Protein AF-A0A227IYX3-F1 (afdb_monomer_lite)

Radius of gyration: 14.21 Å; chains: 1; bounding box: 35×31×32 Å

Foldseek 3Di:
DCVLQPQVVNQVLCVVVVVDLCSCVVSVHDSLVNLLSCCANPPDQQRKDWQDDPPQDTDDIHGRHPPDDPPPDSDRDDDPDPVDPD

Secondary structure (DSSP, 8-state):
-TTTS-HHHHHHHHHHTTT-TTHHHHHTS-HHHHHHHHHHHSS-TT-EEEEE-STT-EEEEEESS-PPPS-SS----S-S-TT---

pLDDT: mean 74.0, std 18.28, range [41.09, 94.56]

InterPro domains:
  IPR022055 Protein of unknown function DUF3612 [PF12268] (39-86)

Sequence (86 aa):
GALLCPKVPFRQLLDRSGYEIDVHKKAGVSPSVAMRRMTVVSPYPHWHYFDAYGPGKLKAVYRGNGIPLPWGNMRKVNDPCQHWAV

Structure (mmCIF, N/CA/C/O backbone):
data_AF-A0A227IYX3-F1
#
_entry.id   AF-A0A227IYX3-F1
#
loop_
_atom_site.group_PDB
_atom_site.id
_atom_site.type_symbol
_atom_site.label_atom_id
_atom_site.label_alt_id
_atom_site.label_comp_id
_atom_site.label_asym_id
_atom_site.label_entity_id
_atom_site.label_seq_id
_atom_site.pdbx_PDB_ins_code
_atom_site.Cartn_x
_atom_site.Cartn_y
_atom_site.Cartn_z
_atom_site.occupancy
_atom_site.B_iso_or_equiv
_atom_site.auth_seq_id
_atom_site.auth_comp_id
_atom_site.auth_asym_id
_atom_site.auth_atom_id
_atom_site.pdbx_PDB_model_num
ATOM 1 N N . GLY A 1 1 ? -1.004 10.144 -1.473 1.00 62.66 1 GLY A N 1
ATOM 2 C CA . GLY A 1 1 ? -1.765 9.141 -0.700 1.00 62.66 1 GLY A CA 1
ATOM 3 C C . GLY A 1 1 ? -2.036 9.532 0.747 1.00 62.66 1 GLY A C 1
ATOM 4 O O . GLY A 1 1 ? -3.075 9.148 1.251 1.00 62.66 1 GLY A O 1
ATOM 5 N N . ALA A 1 2 ? -1.154 10.272 1.435 1.00 68.94 2 ALA A N 1
ATOM 6 C CA . ALA A 1 2 ? -1.332 10.556 2.867 1.00 68.94 2 ALA A CA 1
ATOM 7 C C . ALA A 1 2 ? -2.589 11.378 3.214 1.00 68.94 2 ALA A C 1
ATOM 9 O O . ALA A 1 2 ? -3.164 11.144 4.271 1.00 68.94 2 ALA A O 1
ATOM 10 N N . LEU A 1 3 ? -3.021 12.269 2.313 1.00 81.62 3 LEU A N 1
ATOM 11 C CA . LEU A 1 3 ? -4.267 13.032 2.447 1.00 81.62 3 LEU A CA 1
ATOM 12 C C . LEU A 1 3 ? -5.513 12.145 2.278 1.00 81.62 3 LEU A C 1
ATOM 14 O O . LEU A 1 3 ? -6.433 12.219 3.078 1.00 81.62 3 LEU A O 1
ATOM 18 N N . LEU A 1 4 ? -5.512 11.276 1.260 1.00 85.44 4 LEU A N 1
ATOM 19 C CA . LEU A 1 4 ? -6.643 10.393 0.934 1.00 85.44 4 LEU A CA 1
ATOM 20 C C . LEU A 1 4 ? -6.769 9.205 1.897 1.00 85.44 4 LEU A C 1
ATOM 22 O O . LEU A 1 4 ? -7.849 8.669 2.103 1.00 85.44 4 LEU A O 1
ATOM 26 N N . CYS A 1 5 ? -5.653 8.773 2.478 1.00 87.75 5 CYS A N 1
ATOM 27 C CA . CYS A 1 5 ? -5.592 7.635 3.383 1.00 87.75 5 CYS A CA 1
ATOM 28 C C . CYS A 1 5 ? -4.752 8.017 4.618 1.00 87.75 5 CYS A C 1
ATOM 30 O O . CYS A 1 5 ? -3.545 7.723 4.672 1.00 87.75 5 CYS A O 1
ATOM 32 N N . PRO A 1 6 ? -5.340 8.709 5.612 1.00 91.19 6 PRO A N 1
ATOM 33 C CA . PRO A 1 6 ? -4.614 9.145 6.801 1.00 91.19 6 PRO A CA 1
ATOM 34 C C . PRO A 1 6 ? -4.131 7.940 7.620 1.00 91.19 6 PRO A C 1
ATOM 36 O O . PRO A 1 6 ? -4.798 6.912 7.676 1.00 91.19 6 PRO A O 1
ATOM 39 N N . LYS A 1 7 ? -2.948 8.043 8.242 1.00 89.00 7 LYS A N 1
ATOM 40 C CA . LYS A 1 7 ? -2.210 6.881 8.785 1.00 89.00 7 LYS A CA 1
ATOM 41 C C . LYS A 1 7 ? -3.032 6.051 9.779 1.00 89.00 7 LYS A C 1
ATOM 43 O O . LYS A 1 7 ? -3.172 4.851 9.594 1.00 89.00 7 LYS A O 1
ATOM 48 N N . VAL A 1 8 ? -3.574 6.688 10.815 1.00 92.44 8 VAL A N 1
ATOM 49 C C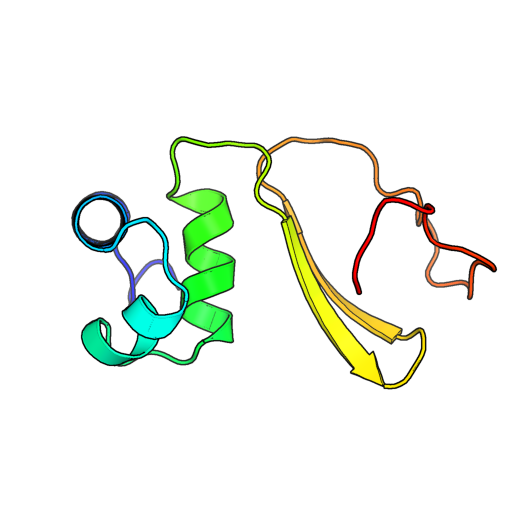A . VAL A 1 8 ? -4.325 6.002 11.880 1.00 92.44 8 VAL A CA 1
ATOM 50 C C . VAL A 1 8 ? -5.649 5.399 11.380 1.00 92.44 8 VAL A C 1
ATOM 52 O O . VAL A 1 8 ? -5.818 4.190 11.530 1.00 92.44 8 VAL A O 1
ATOM 55 N N . PRO A 1 9 ? -6.567 6.156 10.742 1.00 92.81 9 PRO A N 1
ATOM 56 C CA . PRO A 1 9 ? -7.851 5.595 10.312 1.00 92.81 9 PRO A CA 1
ATOM 57 C C . PRO A 1 9 ? -7.698 4.564 9.190 1.00 92.81 9 PRO A C 1
ATOM 59 O O . PRO A 1 9 ? -8.412 3.565 9.173 1.00 92.81 9 PRO A O 1
ATOM 62 N N . PHE A 1 10 ? -6.736 4.749 8.279 1.00 93.88 10 PHE A N 1
ATOM 63 C CA . PHE A 1 10 ? -6.486 3.764 7.229 1.00 93.88 10 PHE A CA 1
ATOM 64 C C . PHE A 1 10 ? -5.929 2.458 7.803 1.00 93.88 10 PHE A C 1
ATOM 66 O O . PHE A 1 10 ? -6.349 1.389 7.375 1.00 93.88 10 PHE A O 1
ATOM 73 N N . ARG A 1 11 ? -5.058 2.519 8.822 1.00 93.56 11 ARG A N 1
ATOM 74 C CA . ARG A 1 11 ? -4.595 1.320 9.537 1.00 93.56 11 ARG A CA 1
ATOM 75 C C . ARG A 1 11 ? -5.757 0.557 10.169 1.00 93.56 11 ARG A C 1
ATOM 77 O O . ARG A 1 11 ? -5.883 -0.636 9.946 1.00 93.56 11 ARG A O 1
ATOM 84 N N . GLN A 1 12 ? -6.639 1.255 10.883 1.00 94.44 12 GLN A N 1
ATOM 85 C CA . GLN A 1 12 ? -7.813 0.633 11.504 1.00 94.44 12 GLN A CA 1
ATOM 86 C C . GLN A 1 12 ? -8.740 -0.020 10.470 1.00 94.44 12 GLN A C 1
ATOM 88 O O . GLN A 1 12 ? -9.292 -1.091 10.715 1.00 94.44 12 GLN A O 1
ATOM 93 N N . LEU A 1 13 ? -8.913 0.612 9.306 1.00 93.88 13 LEU A N 1
ATOM 94 C CA . LEU A 1 13 ? -9.699 0.054 8.208 1.00 93.88 13 LEU A CA 1
ATOM 95 C C . LEU A 1 13 ? -9.066 -1.229 7.639 1.00 93.88 13 LEU A C 1
ATOM 97 O O . LEU A 1 13 ? -9.792 -2.185 7.356 1.00 93.88 13 LEU A O 1
ATOM 101 N N . LEU A 1 14 ? -7.737 -1.250 7.491 1.00 93.19 14 LEU A N 1
ATOM 102 C CA . LEU A 1 14 ? -6.979 -2.426 7.057 1.00 93.19 14 LEU A CA 1
ATOM 103 C C . LEU A 1 14 ? -7.081 -3.569 8.067 1.00 93.19 14 LEU A C 1
ATOM 105 O O . LEU A 1 14 ? -7.405 -4.684 7.668 1.00 93.19 14 LEU A O 1
ATOM 109 N N . ASP A 1 15 ? -6.893 -3.276 9.357 1.00 93.31 15 ASP A N 1
ATOM 110 C CA . ASP A 1 15 ? -6.988 -4.260 10.443 1.00 93.31 15 ASP A CA 1
ATOM 111 C C . ASP A 1 15 ? -8.372 -4.935 10.461 1.00 93.31 15 ASP A C 1
ATOM 113 O O . ASP A 1 15 ? -8.475 -6.152 10.578 1.00 93.31 15 ASP A O 1
ATOM 117 N N . ARG A 1 16 ? -9.450 -4.164 10.256 1.00 93.56 16 ARG A N 1
ATOM 118 C CA . ARG A 1 16 ? -10.828 -4.692 10.177 1.00 93.56 16 ARG A CA 1
ATOM 119 C C . ARG A 1 16 ? -11.128 -5.475 8.901 1.00 93.56 16 ARG A C 1
ATOM 121 O O . ARG A 1 16 ? -12.082 -6.243 8.877 1.00 93.56 16 ARG A O 1
ATOM 128 N N . SER A 1 17 ? -10.383 -5.221 7.830 1.00 92.44 17 SER A N 1
ATOM 129 C CA . SER A 1 17 ? -10.612 -5.832 6.515 1.00 92.44 17 SER A CA 1
ATOM 130 C C . SER A 1 17 ? -9.601 -6.935 6.198 1.00 92.44 17 SER A C 1
ATOM 132 O O . SER A 1 17 ? -9.559 -7.383 5.060 1.00 92.44 17 SER A O 1
ATOM 134 N N . GLY A 1 18 ? -8.764 -7.342 7.160 1.00 91.12 18 GLY A N 1
ATOM 135 C CA . GLY A 1 18 ? -7.768 -8.397 6.960 1.00 91.12 18 GLY A CA 1
ATOM 136 C C . GLY A 1 18 ? -6.669 -8.046 5.952 1.00 91.12 18 GLY A C 1
ATOM 137 O O . GLY A 1 18 ? -6.086 -8.948 5.370 1.00 91.12 18 GLY A O 1
ATOM 138 N N . TYR A 1 19 ? -6.383 -6.756 5.732 1.00 90.50 19 TYR A N 1
ATOM 139 C CA . TYR A 1 19 ? -5.422 -6.280 4.719 1.00 90.50 19 TYR A CA 1
ATOM 140 C C . TYR A 1 19 ? -5.777 -6.645 3.261 1.00 90.50 19 TYR A C 1
ATOM 142 O O . TYR A 1 19 ? -4.931 -6.547 2.376 1.00 90.50 19 TYR A O 1
ATOM 150 N N . GLU A 1 20 ? -7.041 -6.974 2.986 1.00 91.69 20 GLU A N 1
ATOM 151 C CA . GLU A 1 20 ? -7.528 -7.263 1.634 1.00 91.69 20 GLU A CA 1
ATOM 152 C C . GLU A 1 20 ? -7.444 -6.050 0.694 1.00 91.69 20 GLU A C 1
ATOM 154 O O . GLU A 1 20 ? -7.739 -4.911 1.076 1.00 91.69 20 GLU A O 1
ATOM 159 N N . ILE A 1 21 ? -7.118 -6.289 -0.581 1.00 89.94 21 ILE A N 1
ATOM 160 C CA . ILE A 1 21 ? -6.997 -5.225 -1.598 1.00 89.94 21 ILE A CA 1
ATOM 161 C C . ILE A 1 21 ? -8.351 -4.545 -1.845 1.00 89.94 21 ILE A C 1
ATOM 163 O O . ILE A 1 21 ? -8.402 -3.347 -2.138 1.00 89.94 21 ILE A O 1
ATOM 167 N N . ASP A 1 22 ? -9.464 -5.259 -1.659 1.00 93.25 22 ASP A N 1
ATOM 168 C CA . ASP A 1 22 ? -10.829 -4.741 -1.818 1.00 93.25 22 ASP A CA 1
ATOM 169 C C . ASP A 1 22 ? -1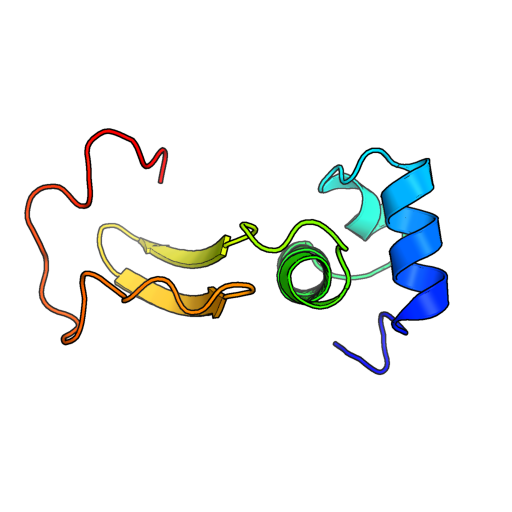1.174 -3.566 -0.889 1.00 93.25 22 ASP A C 1
ATOM 171 O O . ASP A 1 22 ? -12.121 -2.817 -1.149 1.00 93.25 22 ASP A O 1
ATOM 175 N N . VAL A 1 23 ? -10.355 -3.314 0.138 1.00 93.12 23 VAL A N 1
ATOM 176 C CA . VAL A 1 23 ? -10.442 -2.122 0.989 1.00 93.12 23 VAL A CA 1
ATOM 177 C C . VAL A 1 23 ? -10.414 -0.809 0.194 1.00 93.12 23 VAL A C 1
ATOM 179 O O . VAL A 1 23 ? -10.983 0.188 0.642 1.00 93.12 23 VAL A O 1
ATOM 182 N N . HIS A 1 24 ? -9.817 -0.797 -1.006 1.00 93.50 24 HIS A N 1
ATOM 183 C CA . HIS A 1 24 ? -9.792 0.378 -1.883 1.00 93.50 24 HIS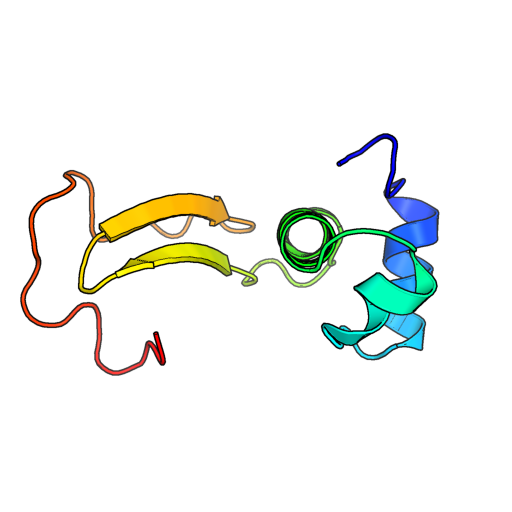 A CA 1
ATOM 184 C C . HIS A 1 24 ? -11.203 0.862 -2.258 1.00 93.50 24 HIS A C 1
ATOM 186 O O . HIS A 1 24 ? -11.423 2.070 -2.334 1.00 93.50 24 HIS A O 1
ATOM 192 N N . LYS A 1 25 ? -12.173 -0.058 -2.399 1.00 94.56 25 LYS A N 1
ATOM 193 C CA . LYS A 1 25 ? -13.580 0.267 -2.685 1.00 94.56 25 LYS A CA 1
ATOM 194 C C . LYS A 1 25 ? -14.218 0.997 -1.507 1.00 94.56 25 LYS A C 1
ATOM 196 O O . LYS A 1 25 ? -14.874 2.013 -1.696 1.00 94.56 25 LYS A O 1
ATOM 201 N N . LYS A 1 26 ? -13.962 0.521 -0.281 1.00 92.06 26 LYS A N 1
ATOM 202 C CA . LYS A 1 26 ? -14.443 1.155 0.962 1.00 92.06 26 LYS A CA 1
ATOM 203 C C . LYS A 1 26 ? -13.802 2.524 1.193 1.00 92.06 26 LYS A C 1
ATOM 205 O O . LYS A 1 26 ? -14.451 3.424 1.709 1.00 92.06 26 LYS A O 1
ATOM 210 N N . ALA A 1 27 ? -12.534 2.674 0.817 1.00 90.44 27 ALA A N 1
ATOM 211 C CA . ALA A 1 27 ? -11.795 3.927 0.929 1.00 90.44 27 ALA A CA 1
ATOM 212 C C . ALA A 1 27 ? -12.064 4.910 -0.229 1.00 90.44 27 ALA A C 1
ATOM 214 O O . ALA A 1 27 ? -11.607 6.047 -0.157 1.00 90.44 27 ALA A O 1
ATOM 215 N N . GLY A 1 28 ? -12.769 4.496 -1.290 1.00 93.38 28 GLY A N 1
ATOM 216 C CA . GLY A 1 28 ? -13.053 5.343 -2.453 1.00 93.38 28 GLY A CA 1
ATOM 217 C C . GLY A 1 28 ? -11.803 5.760 -3.239 1.00 93.38 28 GLY A C 1
ATOM 218 O O . GLY A 1 28 ? -11.777 6.837 -3.829 1.00 93.38 28 GLY A O 1
ATOM 219 N N . VAL A 1 29 ? -10.746 4.941 -3.227 1.00 92.81 29 VAL A N 1
ATOM 220 C CA . VAL A 1 29 ? -9.471 5.227 -3.909 1.00 92.81 29 VAL A CA 1
ATOM 221 C C . VAL A 1 29 ? -9.128 4.136 -4.915 1.00 92.81 29 VAL A C 1
ATOM 223 O O . VAL A 1 29 ? -9.653 3.026 -4.856 1.00 92.81 29 VAL A O 1
ATOM 226 N N . SER A 1 30 ? -8.204 4.419 -5.835 1.00 91.94 30 SER A N 1
ATOM 227 C CA . SER A 1 30 ? -7.727 3.389 -6.758 1.00 91.94 30 SER A CA 1
ATOM 228 C C . SER A 1 30 ? -6.959 2.278 -6.019 1.00 91.94 30 SER A C 1
ATOM 230 O O . SER A 1 30 ? -6.301 2.555 -5.004 1.00 91.94 30 SER A O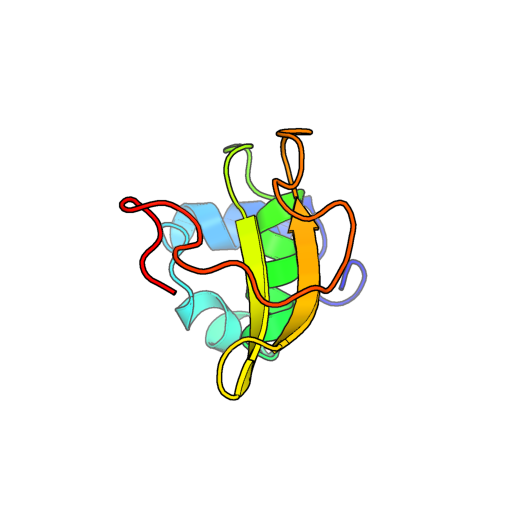 1
ATOM 232 N N . PRO A 1 31 ? -6.966 1.036 -6.543 1.00 90.31 31 PRO A N 1
ATOM 233 C CA . PRO A 1 31 ? -6.219 -0.078 -5.957 1.00 90.31 31 PRO A CA 1
ATOM 234 C C . PRO A 1 31 ? -4.740 0.263 -5.738 1.00 90.31 31 PRO A C 1
ATOM 236 O O . PRO A 1 31 ? -4.190 0.012 -4.669 1.00 90.31 31 PRO A O 1
ATOM 239 N N . SER A 1 32 ? -4.106 0.925 -6.712 1.00 87.38 32 SER A N 1
ATOM 240 C CA . SER A 1 32 ? -2.706 1.354 -6.630 1.00 87.38 32 SER A CA 1
ATOM 241 C C . SER A 1 32 ? -2.445 2.304 -5.460 1.00 87.38 32 SER A C 1
ATOM 243 O O . SER A 1 32 ? -1.418 2.193 -4.793 1.00 87.38 32 SER A O 1
ATOM 245 N N . VAL A 1 33 ? -3.356 3.243 -5.179 1.00 89.38 33 VAL A N 1
ATOM 246 C CA . VAL A 1 33 ? -3.207 4.179 -4.052 1.00 89.38 33 VAL A CA 1
ATOM 247 C C . VAL A 1 33 ? -3.360 3.448 -2.720 1.00 89.38 33 VAL A C 1
ATOM 249 O O . VAL A 1 33 ? -2.549 3.677 -1.819 1.00 89.38 33 VAL A O 1
ATOM 252 N N . ALA A 1 34 ? -4.346 2.554 -2.610 1.00 91.81 34 ALA A N 1
ATOM 253 C CA . ALA A 1 34 ? -4.558 1.747 -1.412 1.00 91.81 34 ALA A CA 1
ATOM 254 C C . ALA A 1 34 ? -3.350 0.845 -1.117 1.00 91.81 34 ALA A C 1
ATOM 256 O O . ALA A 1 34 ? -2.814 0.888 -0.011 1.00 91.81 34 ALA A O 1
ATOM 257 N N . MET A 1 35 ? -2.860 0.106 -2.117 1.00 89.62 35 MET A N 1
ATOM 258 C CA . MET A 1 35 ? -1.718 -0.803 -1.969 1.00 89.62 35 MET A CA 1
ATOM 259 C C . MET A 1 35 ? -0.420 -0.058 -1.628 1.00 89.62 35 MET A C 1
ATOM 261 O O . MET A 1 35 ? 0.278 -0.427 -0.685 1.00 89.62 35 MET A O 1
ATOM 265 N N . ARG A 1 36 ? -0.119 1.059 -2.311 1.00 87.69 36 ARG A N 1
ATOM 266 C CA . ARG A 1 36 ? 1.040 1.908 -1.969 1.00 87.69 36 ARG A CA 1
ATOM 267 C C . ARG A 1 36 ? 0.953 2.472 -0.558 1.00 87.69 36 ARG A C 1
ATOM 269 O O . ARG A 1 36 ? 1.977 2.733 0.063 1.00 87.69 36 ARG A O 1
ATOM 276 N N . ARG A 1 37 ? -0.255 2.739 -0.057 1.00 89.00 37 ARG A N 1
ATOM 277 C CA . ARG A 1 37 ? -0.424 3.229 1.309 1.00 89.00 37 ARG A CA 1
ATOM 278 C C . ARG A 1 37 ? -0.283 2.109 2.331 1.00 89.00 37 ARG A C 1
ATOM 280 O O . ARG A 1 37 ? 0.295 2.346 3.390 1.00 89.00 37 ARG A O 1
ATOM 287 N N . MET A 1 38 ? -0.773 0.918 2.004 1.00 89.25 38 MET A N 1
ATOM 288 C CA . MET A 1 38 ? -0.690 -0.274 2.841 1.00 89.25 38 MET A CA 1
ATOM 289 C C . MET A 1 38 ? 0.762 -0.595 3.218 1.00 89.25 38 MET A C 1
ATOM 291 O O . MET A 1 38 ? 1.024 -0.815 4.396 1.00 89.25 38 MET A O 1
ATOM 295 N N . THR A 1 39 ? 1.718 -0.481 2.284 1.00 86.81 39 THR A N 1
ATOM 296 C CA . THR A 1 39 ? 3.152 -0.726 2.559 1.00 86.81 39 THR A CA 1
ATOM 297 C C . THR A 1 39 ? 3.759 0.196 3.624 1.00 86.81 39 THR A C 1
ATOM 299 O O . THR A 1 39 ? 4.741 -0.172 4.256 1.00 86.81 39 THR A O 1
ATOM 302 N N . VAL A 1 40 ? 3.186 1.386 3.836 1.00 84.56 40 VAL A N 1
ATOM 303 C CA . VAL A 1 40 ? 3.705 2.407 4.769 1.00 84.56 40 VAL A CA 1
ATOM 304 C C . VAL A 1 40 ? 2.904 2.470 6.074 1.00 84.56 40 VAL A C 1
ATOM 306 O O . VAL A 1 40 ? 3.392 2.948 7.097 1.00 84.56 40 VAL A O 1
ATOM 309 N N . VAL A 1 41 ? 1.634 2.069 6.032 1.00 88.44 41 VAL A N 1
ATOM 310 C CA . VAL A 1 41 ? 0.697 2.190 7.161 1.00 88.44 41 VAL A CA 1
ATOM 311 C C . VAL A 1 41 ? 0.551 0.881 7.934 1.00 88.44 41 VAL A C 1
ATOM 313 O O . VAL A 1 41 ? 0.261 0.917 9.132 1.00 88.44 41 VAL A O 1
ATOM 316 N N . SER A 1 42 ? 0.771 -0.250 7.267 1.00 86.19 42 SER A N 1
ATOM 317 C CA . SER A 1 42 ? 0.781 -1.565 7.895 1.00 86.19 42 SER A CA 1
ATOM 318 C C . SER A 1 42 ? 1.874 -1.662 8.971 1.00 86.19 42 SER A C 1
ATOM 320 O O . SER A 1 42 ? 2.981 -1.164 8.761 1.00 86.19 42 SER A O 1
ATOM 322 N N . PRO A 1 43 ? 1.603 -2.331 10.105 1.00 83.56 43 PRO A N 1
ATOM 323 C CA . PRO A 1 43 ? 2.629 -2.701 11.073 1.00 83.56 43 PRO A CA 1
ATOM 324 C C . PRO A 1 43 ? 3.549 -3.806 10.545 1.00 83.56 43 PRO A C 1
ATOM 326 O O . PRO A 1 43 ? 4.661 -3.948 11.042 1.00 83.56 43 PRO A O 1
ATOM 329 N N . TYR A 1 44 ? 3.099 -4.588 9.556 1.00 83.44 44 TYR A N 1
ATOM 330 C CA . TYR A 1 44 ? 3.909 -5.619 8.922 1.00 83.44 44 TYR A CA 1
ATOM 331 C C . TYR A 1 44 ? 4.873 -4.974 7.925 1.00 83.44 44 TYR A C 1
ATOM 333 O O . TYR A 1 44 ? 4.415 -4.369 6.952 1.00 83.44 44 TYR A O 1
ATOM 341 N N . PRO A 1 45 ? 6.190 -5.082 8.131 1.00 72.00 45 PRO A N 1
ATOM 342 C CA . PRO A 1 45 ? 7.113 -4.233 7.399 1.00 72.00 45 PRO A CA 1
ATOM 343 C C . PRO A 1 45 ? 7.581 -4.877 6.079 1.00 72.00 45 PRO A C 1
ATOM 345 O O . PRO A 1 45 ? 8.158 -4.204 5.228 1.00 72.00 45 PRO A O 1
ATOM 348 N N . HIS A 1 46 ? 7.268 -6.159 5.844 1.00 77.12 46 HIS A N 1
ATOM 349 C CA . HIS A 1 46 ? 7.669 -6.904 4.641 1.00 77.12 46 HIS A CA 1
ATOM 350 C C . HIS A 1 46 ? 6.714 -6.737 3.450 1.00 77.12 46 HIS A C 1
ATOM 352 O O . HIS A 1 46 ? 6.829 -7.468 2.467 1.00 77.12 46 HIS A O 1
ATOM 358 N N . TRP A 1 47 ? 5.788 -5.778 3.496 1.00 80.50 47 TRP A N 1
ATOM 359 C CA . TRP A 1 47 ? 4.977 -5.454 2.328 1.00 80.50 47 TRP A CA 1
ATOM 360 C C . TRP A 1 47 ? 5.815 -4.774 1.247 1.00 80.50 47 TRP A C 1
ATOM 362 O O . TRP A 1 47 ? 6.529 -3.795 1.490 1.00 80.50 47 TRP A O 1
ATOM 372 N N . HIS A 1 48 ? 5.666 -5.276 0.027 1.00 79.19 48 HIS A N 1
ATOM 373 C CA . HIS A 1 48 ? 6.291 -4.731 -1.167 1.00 79.19 48 HIS A CA 1
ATOM 374 C C . HIS A 1 48 ? 5.204 -4.441 -2.193 1.00 79.19 48 HIS A C 1
ATOM 376 O O . HIS A 1 48 ? 4.334 -5.274 -2.431 1.00 79.19 48 HIS A O 1
ATOM 382 N N . TYR A 1 49 ? 5.249 -3.252 -2.791 1.00 80.38 49 TYR A N 1
ATOM 383 C CA . TYR A 1 49 ? 4.372 -2.896 -3.900 1.00 80.38 49 TYR A CA 1
ATOM 384 C C . TYR A 1 49 ? 5.205 -2.680 -5.156 1.00 80.38 49 TYR A C 1
ATOM 386 O O . TYR A 1 49 ? 6.152 -1.882 -5.152 1.00 80.38 49 TYR A O 1
ATOM 394 N N . PHE A 1 50 ? 4.799 -3.357 -6.226 1.00 76.75 50 PHE A N 1
ATOM 395 C CA . PHE A 1 50 ? 5.390 -3.262 -7.550 1.00 76.75 50 PHE A CA 1
ATOM 396 C C . PHE A 1 50 ? 4.328 -2.782 -8.535 1.00 76.75 50 PHE A C 1
ATOM 398 O O . PHE A 1 50 ? 3.235 -3.333 -8.612 1.00 76.75 50 PHE A O 1
ATOM 405 N N . ASP A 1 51 ? 4.657 -1.738 -9.284 1.00 79.31 51 ASP A N 1
ATOM 406 C CA . ASP A 1 51 ? 3.847 -1.249 -10.394 1.00 79.31 51 ASP A CA 1
ATOM 407 C C . ASP A 1 51 ? 4.503 -1.730 -11.689 1.00 79.31 51 ASP A C 1
ATOM 409 O O . ASP A 1 51 ? 5.525 -1.172 -12.093 1.00 79.31 51 ASP A O 1
ATOM 413 N N . ALA A 1 52 ? 3.994 -2.806 -12.287 1.00 77.50 52 ALA A N 1
ATOM 414 C CA . ALA A 1 52 ? 4.534 -3.390 -13.513 1.00 77.50 52 ALA A CA 1
ATOM 415 C C . ALA A 1 52 ? 3.715 -2.961 -14.737 1.00 77.50 52 ALA A C 1
ATOM 417 O O . ALA A 1 52 ? 2.488 -2.924 -14.687 1.00 77.50 52 ALA A O 1
ATOM 418 N N . TYR A 1 53 ? 4.386 -2.660 -15.852 1.00 63.47 53 TYR A N 1
ATOM 419 C CA . TYR A 1 53 ? 3.732 -2.352 -17.124 1.00 63.47 53 TYR A CA 1
ATOM 420 C C . TYR A 1 53 ? 4.312 -3.201 -18.2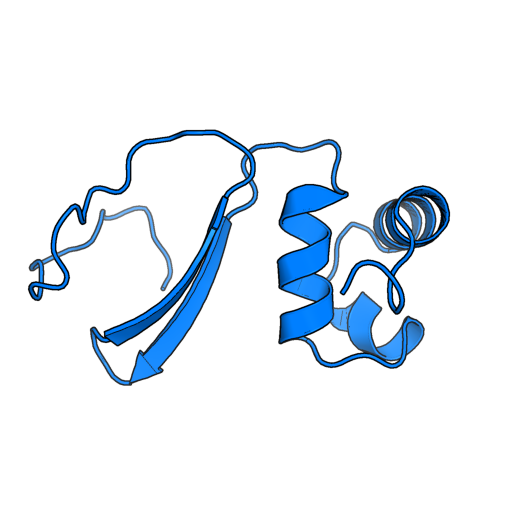54 1.00 63.47 53 TYR A C 1
ATOM 422 O O . TYR A 1 53 ? 5.376 -2.903 -18.796 1.00 63.47 53 TYR A O 1
ATOM 430 N N . GLY A 1 54 ? 3.585 -4.248 -18.636 1.00 64.81 54 GLY A N 1
ATOM 431 C CA . GLY A 1 54 ? 4.049 -5.212 -19.628 1.00 64.81 54 GLY A CA 1
ATOM 432 C C . GLY A 1 54 ? 5.263 -6.033 -19.158 1.00 64.81 54 GLY A C 1
ATOM 433 O O . GLY A 1 54 ? 5.806 -5.810 -18.072 1.00 64.81 54 GLY A O 1
ATOM 434 N N . PRO A 1 55 ? 5.710 -7.005 -19.967 1.00 66.62 55 PRO A N 1
ATOM 435 C CA . PRO A 1 55 ? 6.737 -7.953 -19.551 1.00 66.62 55 PRO A CA 1
ATOM 436 C C . PRO A 1 55 ? 8.074 -7.259 -19.240 1.00 66.62 55 PRO A C 1
ATOM 438 O O . PRO A 1 55 ? 8.697 -6.653 -20.117 1.00 66.62 55 PRO A O 1
ATOM 441 N N . GLY A 1 56 ? 8.534 -7.370 -17.991 1.00 63.09 56 GLY A N 1
ATOM 442 C CA . GLY A 1 56 ? 9.871 -6.946 -17.561 1.00 63.09 56 GLY A CA 1
ATOM 443 C C . GLY A 1 56 ? 10.088 -5.438 -17.379 1.00 63.09 56 GLY A C 1
ATOM 444 O O . GLY A 1 56 ? 11.242 -5.013 -17.329 1.00 63.09 56 GLY A O 1
ATOM 445 N N . LYS A 1 57 ? 9.032 -4.616 -17.288 1.00 61.19 57 LYS A N 1
ATOM 446 C CA . LYS A 1 57 ? 9.160 -3.178 -16.981 1.00 61.19 57 LYS A CA 1
ATOM 447 C C . LYS A 1 57 ? 8.392 -2.822 -15.708 1.00 61.19 57 LYS A C 1
ATOM 449 O O . LYS A 1 57 ? 7.189 -3.046 -15.626 1.00 61.19 57 LYS A O 1
ATOM 454 N N . LEU A 1 58 ? 9.080 -2.215 -14.740 1.00 62.66 58 LEU A N 1
ATOM 455 C CA . LEU A 1 58 ? 8.489 -1.679 -13.510 1.00 62.66 58 LEU A CA 1
ATOM 456 C C . LEU A 1 58 ? 8.488 -0.147 -13.559 1.00 62.66 58 LEU A C 1
ATOM 458 O O . LEU A 1 58 ? 9.512 0.469 -13.843 1.00 62.66 58 LEU A O 1
ATOM 462 N N . LYS A 1 59 ? 7.342 0.471 -13.277 1.00 65.50 59 LYS A N 1
ATOM 463 C CA . LYS A 1 59 ? 7.140 1.924 -13.245 1.00 65.50 59 LYS A CA 1
ATOM 464 C C . LYS A 1 59 ? 7.436 2.526 -11.872 1.00 65.50 59 LYS A C 1
ATOM 466 O O . LYS A 1 59 ? 7.920 3.651 -11.791 1.00 65.50 59 LYS A O 1
ATOM 471 N N . ALA A 1 60 ? 7.114 1.816 -10.792 1.00 62.78 60 ALA A N 1
ATOM 472 C CA . ALA A 1 60 ? 7.330 2.293 -9.429 1.00 62.78 60 ALA A CA 1
ATOM 473 C C . ALA A 1 60 ? 7.466 1.132 -8.437 1.00 62.78 60 ALA A C 1
ATOM 475 O O . ALA A 1 60 ? 6.772 0.123 -8.554 1.00 62.78 60 ALA A O 1
ATOM 476 N N . VAL A 1 61 ? 8.325 1.310 -7.431 1.00 63.34 61 VAL A N 1
ATOM 477 C CA . VAL A 1 61 ? 8.556 0.339 -6.352 1.00 63.34 61 VAL A CA 1
ATOM 478 C C . VAL A 1 61 ? 8.465 1.063 -5.011 1.00 63.34 61 VAL A C 1
ATOM 480 O O . VAL A 1 61 ? 9.108 2.094 -4.825 1.00 63.34 61 VAL A O 1
ATOM 483 N N . TYR A 1 62 ? 7.680 0.528 -4.073 1.00 63.50 62 TYR A N 1
ATOM 484 C CA . TYR A 1 62 ? 7.552 1.059 -2.709 1.00 63.50 62 TYR A CA 1
ATOM 485 C C . TYR A 1 62 ? 7.854 -0.041 -1.689 1.00 63.50 62 TYR A C 1
ATOM 487 O O . TYR A 1 62 ? 7.347 -1.158 -1.811 1.00 63.50 62 TYR A O 1
ATOM 495 N N . ARG A 1 63 ? 8.685 0.275 -0.688 1.00 66.31 63 ARG A N 1
ATOM 496 C CA . ARG A 1 63 ? 9.234 -0.691 0.277 1.00 66.31 63 ARG A CA 1
ATOM 497 C C . ARG A 1 63 ? 8.987 -0.262 1.712 1.00 66.31 63 ARG A C 1
ATOM 499 O O . ARG A 1 63 ? 9.223 0.899 2.034 1.00 66.31 63 ARG A O 1
ATOM 506 N N . GLY A 1 64 ? 8.607 -1.217 2.557 1.00 54.66 64 GLY A N 1
ATOM 507 C CA . GLY A 1 64 ? 8.544 -1.029 4.007 1.00 54.66 64 GLY A CA 1
ATOM 508 C C . GLY A 1 64 ? 9.856 -1.314 4.753 1.00 54.66 64 GLY A C 1
ATOM 509 O O . GLY A 1 64 ? 10.006 -0.832 5.868 1.00 54.66 64 GLY A O 1
ATOM 510 N N . ASN A 1 65 ? 10.813 -2.055 4.160 1.00 56.47 65 ASN A N 1
ATOM 511 C CA . ASN A 1 65 ? 11.796 -2.804 4.965 1.00 56.47 65 ASN A CA 1
ATOM 512 C C . ASN A 1 65 ? 13.281 -2.775 4.567 1.00 56.47 65 ASN A C 1
ATOM 514 O O . ASN A 1 65 ? 14.046 -3.616 5.026 1.00 56.47 65 ASN A O 1
ATOM 518 N N . GLY A 1 66 ? 13.722 -1.875 3.687 1.00 51.75 66 GLY A N 1
ATOM 519 C CA . GLY A 1 66 ? 15.160 -1.736 3.385 1.00 51.75 66 GLY A CA 1
ATOM 520 C C . GLY A 1 66 ? 15.862 -2.949 2.738 1.00 51.75 66 GLY A C 1
ATOM 521 O O . GLY A 1 66 ? 17.046 -2.843 2.438 1.00 51.75 66 GLY A O 1
ATOM 522 N N . ILE A 1 67 ? 15.167 -4.066 2.466 1.00 54.16 67 ILE A N 1
ATOM 523 C CA . ILE A 1 67 ? 15.695 -5.225 1.718 1.00 54.16 67 ILE A CA 1
ATOM 524 C C . ILE A 1 67 ? 16.284 -4.703 0.412 1.00 54.16 67 ILE A C 1
ATOM 526 O O . ILE A 1 6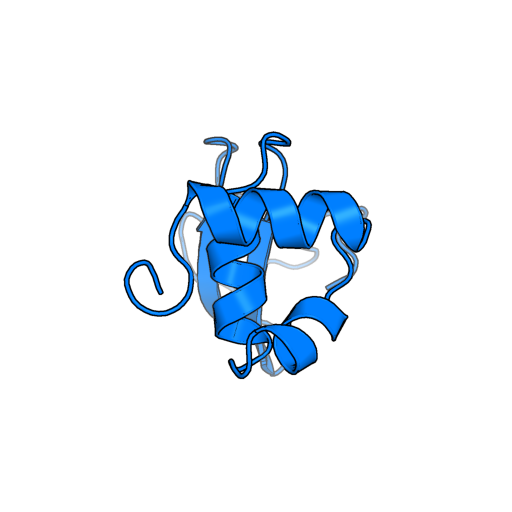7 ? 15.539 -4.040 -0.291 1.00 54.16 67 ILE A O 1
ATOM 530 N N . PRO A 1 68 ? 17.551 -4.941 0.042 1.00 46.41 68 PRO A N 1
ATOM 531 C CA . PRO A 1 68 ? 18.133 -4.395 -1.184 1.00 46.41 68 PRO A CA 1
ATOM 532 C C . PRO A 1 68 ? 17.347 -4.824 -2.434 1.00 46.41 68 PRO A C 1
ATOM 534 O O . PRO A 1 68 ? 16.738 -5.890 -2.490 1.00 46.41 68 PRO A O 1
ATOM 537 N N . LEU A 1 69 ? 17.225 -3.933 -3.422 1.00 53.44 69 LEU A N 1
ATOM 538 C CA . LEU A 1 69 ? 16.681 -4.299 -4.737 1.00 53.44 69 LEU A CA 1
ATOM 539 C C . LEU A 1 69 ? 17.734 -5.220 -5.350 1.00 53.44 69 LEU A C 1
ATOM 541 O O . LEU A 1 69 ? 18.888 -4.799 -5.409 1.00 53.44 69 LEU A O 1
ATOM 545 N N . PRO A 1 70 ? 17.385 -6.412 -5.863 1.00 48.28 70 PRO A N 1
ATOM 546 C CA . PRO A 1 70 ? 18.307 -7.113 -6.754 1.00 48.28 70 PRO A CA 1
ATOM 547 C C . PRO A 1 70 ? 18.603 -6.282 -8.022 1.00 48.28 70 PRO A C 1
ATOM 549 O O . PRO A 1 70 ? 19.561 -6.552 -8.738 1.00 48.28 70 PRO A O 1
ATOM 552 N N . TRP A 1 71 ? 17.815 -5.231 -8.289 1.00 55.22 71 TRP A N 1
ATOM 553 C CA . TRP A 1 71 ? 17.889 -4.401 -9.491 1.00 55.22 71 TRP A CA 1
ATOM 554 C C . TRP A 1 71 ? 18.361 -2.983 -9.187 1.00 55.22 71 TRP A C 1
ATOM 556 O O . TRP A 1 71 ? 17.594 -2.024 -9.224 1.00 55.22 71 TRP A O 1
ATOM 566 N N . GLY A 1 72 ? 19.665 -2.858 -8.941 1.00 41.09 72 GLY A N 1
ATOM 567 C CA . GLY A 1 72 ? 20.389 -1.583 -8.990 1.00 41.09 72 GLY A CA 1
ATOM 568 C C . GLY A 1 72 ? 20.520 -0.995 -10.403 1.00 41.09 72 GLY A C 1
ATOM 569 O O . GLY A 1 72 ? 21.129 0.050 -10.576 1.00 41.09 72 GLY A O 1
ATOM 570 N N . ASN A 1 73 ? 19.959 -1.645 -11.424 1.00 41.38 73 ASN A N 1
ATOM 571 C CA . ASN A 1 73 ? 19.837 -1.115 -12.774 1.00 41.38 73 ASN A CA 1
ATOM 572 C C . ASN A 1 73 ? 18.642 -1.780 -13.454 1.00 41.38 73 ASN A C 1
ATOM 574 O O . ASN A 1 73 ? 18.486 -2.994 -13.372 1.00 41.38 73 ASN A O 1
ATOM 578 N N . MET A 1 74 ? 17.823 -0.993 -14.151 1.00 47.47 74 MET A N 1
ATOM 579 C CA . MET A 1 74 ? 16.676 -1.414 -14.967 1.00 47.47 74 MET A CA 1
ATOM 580 C C . MET A 1 74 ? 17.091 -2.261 -16.195 1.00 47.47 74 MET A C 1
ATOM 582 O O . MET A 1 74 ? 16.690 -1.979 -17.322 1.00 47.47 74 MET A O 1
ATOM 586 N N . ARG A 1 75 ? 17.944 -3.275 -16.025 1.00 43.88 75 ARG A N 1
ATOM 587 C CA . ARG A 1 75 ? 18.233 -4.281 -17.049 1.00 43.88 75 ARG A CA 1
ATOM 588 C C . ARG A 1 75 ? 17.329 -5.486 -16.817 1.00 43.88 75 ARG A C 1
ATOM 590 O O . ARG A 1 75 ? 17.134 -5.898 -15.678 1.00 43.88 75 ARG A O 1
ATOM 597 N N . LYS A 1 76 ? 16.795 -6.045 -17.911 1.00 46.59 76 LYS A N 1
ATOM 598 C CA . LYS A 1 76 ? 16.122 -7.352 -17.920 1.00 46.59 76 LYS A CA 1
ATOM 599 C C . LYS A 1 76 ? 17.033 -8.365 -17.223 1.00 46.59 76 LYS A C 1
ATOM 601 O O . LYS A 1 76 ? 18.099 -8.680 -17.743 1.00 46.59 76 LYS A O 1
ATOM 606 N N . VAL A 1 77 ? 16.616 -8.834 -16.054 1.00 46.44 77 VAL A N 1
ATOM 607 C CA . VAL A 1 77 ? 17.229 -9.970 -15.367 1.00 46.44 77 VAL A CA 1
ATOM 608 C C . VAL A 1 77 ? 16.421 -11.201 -15.750 1.00 46.44 77 VAL A C 1
ATOM 610 O O . VAL A 1 77 ? 15.199 -11.198 -15.613 1.00 46.44 77 VAL A O 1
ATOM 613 N N . ASN A 1 78 ? 17.103 -12.219 -16.277 1.00 42.31 78 ASN A N 1
ATOM 614 C CA . ASN A 1 78 ? 16.524 -13.551 -16.410 1.00 42.31 78 ASN A CA 1
ATOM 615 C C . ASN A 1 78 ? 16.307 -14.086 -14.992 1.00 42.31 78 ASN A C 1
ATOM 617 O O . ASN A 1 78 ? 17.267 -14.215 -14.238 1.00 42.31 78 ASN A O 1
ATOM 621 N N . ASP A 1 79 ? 15.047 -14.343 -14.661 1.00 48.62 79 ASP A N 1
ATOM 622 C CA . ASP A 1 79 ? 14.567 -14.871 -13.383 1.00 48.62 79 ASP A CA 1
ATOM 623 C C . ASP A 1 79 ? 14.731 -13.954 -12.155 1.00 48.62 79 ASP A C 1
ATOM 625 O O . ASP A 1 79 ? 15.699 -14.043 -11.391 1.00 48.62 79 ASP A O 1
ATOM 629 N N . PRO A 1 80 ? 13.750 -13.067 -11.906 1.00 50.53 80 PRO A N 1
ATOM 630 C CA . PRO A 1 80 ? 13.691 -12.282 -10.690 1.00 50.53 80 PRO A CA 1
ATOM 631 C C . PRO A 1 80 ? 13.201 -13.149 -9.519 1.00 50.53 80 PRO A C 1
ATOM 633 O O . PRO A 1 80 ? 12.085 -12.975 -9.063 1.00 50.53 80 PRO A O 1
ATOM 636 N N . CYS A 1 81 ? 14.038 -14.061 -9.019 1.00 52.03 81 CYS A N 1
ATOM 637 C CA . CYS A 1 81 ? 13.786 -14.899 -7.836 1.00 52.03 81 CYS A CA 1
ATOM 638 C C . CYS A 1 81 ? 12.566 -15.854 -7.934 1.00 52.03 81 CYS A C 1
ATOM 640 O O . CYS A 1 81 ? 11.418 -15.430 -7.941 1.00 52.03 81 CYS A O 1
ATOM 642 N N . GLN A 1 82 ? 12.801 -17.170 -7.822 1.00 47.28 82 GLN A N 1
ATOM 643 C CA . GLN A 1 82 ? 11.772 -18.238 -7.840 1.00 47.28 82 GLN A CA 1
ATOM 644 C C . GLN A 1 82 ? 10.603 -18.084 -6.841 1.00 47.28 82 GLN A C 1
ATOM 646 O O . GLN A 1 82 ? 9.596 -18.773 -6.966 1.00 47.28 82 GLN A O 1
ATOM 651 N N . HIS A 1 83 ? 10.715 -17.203 -5.846 1.00 46.25 83 HIS A N 1
ATOM 652 C CA . HIS A 1 83 ? 9.674 -16.962 -4.841 1.00 46.25 83 HIS A CA 1
ATOM 653 C C . HIS A 1 83 ? 8.732 -15.799 -5.176 1.00 46.25 83 HIS A C 1
ATOM 655 O O . HIS A 1 83 ? 7.897 -15.436 -4.349 1.00 46.25 83 HIS A O 1
ATOM 661 N N . TRP A 1 84 ? 8.904 -15.143 -6.324 1.00 48.66 84 TRP A N 1
ATOM 662 C CA . TRP A 1 84 ? 8.163 -13.932 -6.648 1.00 48.66 84 TRP A CA 1
ATOM 663 C C . TRP A 1 84 ? 7.091 -14.278 -7.679 1.00 48.66 84 TRP A C 1
ATOM 665 O O . TRP A 1 84 ? 7.375 -14.444 -8.861 1.00 48.66 84 TRP A O 1
ATOM 675 N N . ALA A 1 85 ? 5.847 -14.398 -7.221 1.00 41.56 85 ALA A N 1
ATOM 676 C CA . ALA A 1 85 ? 4.686 -14.432 -8.100 1.00 41.56 85 ALA A CA 1
ATOM 677 C C . ALA A 1 85 ? 4.445 -13.004 -8.619 1.00 41.56 85 ALA A C 1
ATOM 679 O O . ALA A 1 85 ? 3.749 -12.224 -7.968 1.00 41.56 85 ALA A O 1
ATOM 680 N N . VAL A 1 86 ? 5.113 -12.625 -9.714 1.00 47.34 86 VAL A N 1
ATOM 681 C CA . VAL A 1 86 ? 4.874 -11.349 -10.417 1.00 47.34 86 VAL A CA 1
ATOM 682 C C . VAL A 1 86 ? 3.957 -11.584 -11.603 1.00 47.34 86 VAL A C 1
ATOM 684 O O . VAL A 1 86 ? 4.250 -12.518 -12.381 1.00 47.34 86 VAL A O 1
#

Organism: Vibrio parahaemolyticus (NCBI:txid670)